Protein AF-A0A7C6TIR6-F1 (afdb_monomer_lite)

Sequence (162 aa):
MQHGGPPAALLARAVEQIREDEAMSIGRLTIDMLGPIPQGRIRTEATIVRPGKRIELVEAKLWAEDRLAVTATAWRMRSTPESSAEVAASFDTSSVPEPQDQKYFPGISPDWGYGRAIEWRFVSGGLQELGAADVWVRPRIPLVAGEDTSPIQRFVIVADSA

pLDDT: mean 91.83, std 7.07, range [65.19, 98.75]

Radius of gyration: 17.39 Å; chains: 1; bounding box: 38×44×44 Å

Foldseek 3Di:
DDDPLLVQLVQVVQVPPPDPDPQWDWPDKDKDFPDDADPDDKDKHKDFPADDPAKTKMKMFMDRVNDTGMIMITIIGGDDPPPCVVVDDDDPADDFDDFDDQDAEPPDDPVRVLSVQKGKGWPDDDNHGPDDTRIDMFGNAASDPPDDRDPVSRCSSCVPVD

Secondary structure (DSSP, 8-state):
---SHHHHHHHHHHHHHTS--TTEEEEEEEEEE-S---SS-EEEEEEEEE--SSEEEEEEEEEETTEEEEEEEEEEEE--TTTTGGG-PPP--PPPPPP------TT--TT-HHHHHEEEEEEE--TTSSS--EEEEEE-S-SSTTSPPPHHHHHHHHTT--

Structure (mmCIF, N/CA/C/O backbone):
data_AF-A0A7C6TIR6-F1
#
_entry.id   AF-A0A7C6TIR6-F1
#
loop_
_atom_site.group_PDB
_atom_site.id
_atom_site.type_symbol
_atom_site.label_atom_id
_atom_site.label_alt_id
_atom_site.label_comp_id
_atom_site.label_asym_id
_atom_site.label_entity_id
_atom_site.label_seq_id
_atom_site.pdbx_PDB_ins_code
_atom_site.Cartn_x
_atom_site.Cartn_y
_atom_site.Cartn_z
_atom_site.occupancy
_atom_site.B_iso_or_equiv
_atom_site.auth_seq_id
_atom_site.auth_comp_id
_atom_site.auth_asym_id
_atom_site.auth_atom_id
_atom_site.pdbx_PDB_model_num
ATOM 1 N N . MET A 1 1 ? 2.961 -13.985 -13.359 1.00 73.25 1 MET A N 1
ATOM 2 C CA . MET A 1 1 ? 3.253 -13.625 -11.953 1.00 73.25 1 MET A CA 1
ATOM 3 C C . MET A 1 1 ? 2.837 -12.178 -11.750 1.00 73.25 1 MET A C 1
ATOM 5 O O . MET A 1 1 ? 2.977 -11.405 -12.693 1.00 73.25 1 MET A O 1
ATOM 9 N N . GLN A 1 2 ? 2.253 -11.833 -10.605 1.00 83.44 2 GLN A N 1
ATOM 10 C CA . GLN A 1 2 ? 1.864 -10.450 -10.314 1.00 83.44 2 GLN A CA 1
ATOM 11 C C . GLN A 1 2 ? 3.052 -9.629 -9.790 1.00 83.44 2 GLN A C 1
ATOM 13 O O . GLN A 1 2 ? 3.977 -10.194 -9.211 1.00 83.44 2 GLN A O 1
ATOM 18 N N . HIS A 1 3 ? 3.003 -8.310 -9.995 1.00 90.75 3 HIS A N 1
ATOM 19 C CA . HIS A 1 3 ? 3.816 -7.360 -9.230 1.00 90.75 3 HIS A CA 1
ATOM 20 C C . HIS A 1 3 ? 3.370 -7.369 -7.759 1.00 90.75 3 HIS A C 1
ATOM 22 O O . HIS A 1 3 ? 2.220 -7.722 -7.488 1.00 90.75 3 HIS A O 1
ATOM 28 N N . GLY A 1 4 ? 4.243 -6.997 -6.823 1.00 93.81 4 GLY A N 1
ATOM 29 C CA . GLY A 1 4 ? 3.942 -7.043 -5.391 1.00 93.81 4 GLY A CA 1
ATOM 30 C C . GLY A 1 4 ? 2.985 -5.942 -4.920 1.00 93.81 4 GLY A C 1
ATOM 31 O O . GLY A 1 4 ? 2.098 -6.199 -4.102 1.00 93.81 4 GLY A O 1
ATOM 32 N N . GLY A 1 5 ? 3.108 -4.746 -5.491 1.00 95.88 5 GLY A N 1
ATOM 33 C CA . GLY A 1 5 ? 2.328 -3.563 -5.133 1.00 95.88 5 GLY A CA 1
ATOM 34 C C . GLY A 1 5 ? 0.804 -3.743 -5.124 1.00 95.88 5 GLY A C 1
ATOM 35 O O . GLY A 1 5 ? 0.173 -3.438 -4.111 1.00 95.88 5 GLY A O 1
ATOM 36 N N . PRO A 1 6 ? 0.155 -4.277 -6.179 1.00 95.94 6 PRO A N 1
ATOM 37 C CA . PRO A 1 6 ? -1.300 -4.451 -6.161 1.00 95.94 6 PRO A CA 1
ATOM 38 C C . PRO A 1 6 ? -1.804 -5.432 -5.076 1.00 95.94 6 PRO A C 1
ATOM 40 O O . PRO A 1 6 ? -2.706 -5.055 -4.326 1.00 95.94 6 PRO A O 1
ATOM 43 N N . PRO A 1 7 ? -1.229 -6.639 -4.889 1.00 96.69 7 PRO A N 1
ATOM 44 C CA . PRO A 1 7 ? -1.536 -7.494 -3.735 1.00 96.69 7 PRO A CA 1
ATOM 45 C C . PRO A 1 7 ? -1.321 -6.816 -2.374 1.00 96.69 7 PRO A C 1
ATOM 47 O O . PRO A 1 7 ? -2.156 -6.950 -1.479 1.00 96.69 7 PRO A O 1
ATOM 50 N N . ALA A 1 8 ? -0.234 -6.057 -2.226 1.00 97.81 8 ALA A N 1
ATOM 51 C CA . ALA A 1 8 ? 0.044 -5.256 -1.039 1.00 97.81 8 ALA A CA 1
ATOM 52 C C . ALA A 1 8 ? -1.055 -4.206 -0.778 1.00 97.81 8 ALA A C 1
ATOM 54 O O . ALA A 1 8 ? -1.556 -4.075 0.342 1.00 97.81 8 ALA A O 1
ATOM 55 N N . ALA A 1 9 ? -1.498 -3.504 -1.819 1.00 98.06 9 ALA A N 1
ATOM 56 C CA . ALA A 1 9 ? -2.549 -2.498 -1.723 1.00 98.06 9 ALA A CA 1
ATOM 57 C C . ALA A 1 9 ? -3.922 -3.111 -1.402 1.00 98.06 9 ALA A C 1
ATOM 59 O O . ALA A 1 9 ? -4.724 -2.492 -0.704 1.00 98.06 9 ALA A O 1
ATOM 60 N N . LEU A 1 10 ? -4.190 -4.349 -1.833 1.00 98.06 10 LEU A N 1
ATOM 61 C CA . LEU A 1 10 ? -5.399 -5.079 -1.436 1.00 98.06 10 LEU A CA 1
ATOM 62 C C . LEU A 1 10 ? -5.419 -5.410 0.061 1.00 98.06 10 LEU A C 1
ATOM 64 O O . LEU A 1 10 ? -6.495 -5.428 0.663 1.00 98.06 10 LEU A O 1
ATOM 68 N N . LEU A 1 11 ? -4.253 -5.625 0.682 1.00 98.56 11 LEU A N 1
ATOM 69 C CA . LEU A 1 11 ? -4.156 -5.733 2.139 1.00 98.56 11 LEU A CA 1
ATOM 70 C C . LEU A 1 11 ? -4.392 -4.387 2.826 1.00 98.56 11 LEU A C 1
ATOM 72 O O . LEU A 1 11 ? -5.110 -4.352 3.821 1.00 98.56 11 LEU A O 1
ATOM 76 N N . ALA A 1 12 ? -3.877 -3.282 2.278 1.00 98.31 12 ALA A N 1
ATOM 77 C CA . ALA A 1 12 ? -4.191 -1.942 2.786 1.00 98.31 12 ALA A CA 1
ATOM 78 C C . ALA A 1 12 ? -5.707 -1.665 2.740 1.00 98.31 12 ALA A C 1
ATOM 80 O O . ALA A 1 12 ? -6.283 -1.254 3.745 1.00 98.31 12 ALA A O 1
ATOM 81 N N . ARG A 1 13 ? -6.371 -2.009 1.628 1.00 97.94 13 ARG A N 1
ATOM 82 C CA . ARG A 1 13 ? -7.835 -1.943 1.486 1.00 97.94 13 ARG A CA 1
ATOM 83 C C . ARG A 1 13 ? -8.559 -2.788 2.540 1.00 97.94 13 ARG A C 1
ATOM 85 O O . ARG A 1 13 ? -9.515 -2.318 3.148 1.00 97.94 13 ARG A O 1
ATOM 92 N N . ALA A 1 14 ? -8.116 -4.025 2.779 1.00 98.12 14 ALA A N 1
ATOM 93 C CA . ALA A 1 14 ? -8.709 -4.888 3.806 1.00 98.12 14 ALA A CA 1
ATOM 94 C C . ALA A 1 14 ? -8.558 -4.295 5.222 1.00 98.12 14 ALA A C 1
ATOM 96 O O . ALA A 1 14 ? -9.479 -4.385 6.033 1.00 98.12 14 ALA A O 1
ATOM 97 N N . VAL A 1 15 ? -7.423 -3.647 5.506 1.00 98.12 15 VAL A N 1
ATOM 98 C CA . VAL A 1 15 ? -7.185 -2.927 6.766 1.00 98.12 15 VAL A CA 1
ATOM 99 C C . VAL A 1 15 ? -8.096 -1.705 6.902 1.00 98.12 15 VAL A C 1
ATOM 101 O O . VAL A 1 15 ? -8.610 -1.468 7.991 1.00 98.12 15 VAL A O 1
ATOM 104 N N . GLU A 1 16 ? -8.325 -0.934 5.838 1.00 96.25 16 GLU A N 1
ATOM 105 C CA . GLU A 1 16 ? -9.253 0.208 5.871 1.00 96.25 16 GLU A CA 1
ATOM 106 C C . GLU A 1 16 ? -10.699 -0.240 6.135 1.00 96.25 16 GLU A C 1
ATOM 108 O O . GLU A 1 16 ? -11.414 0.394 6.910 1.00 96.25 16 GLU A O 1
ATOM 113 N N . GLN A 1 17 ? -11.112 -1.368 5.550 1.00 95.31 17 GLN A N 1
ATOM 114 C CA . GLN A 1 17 ? -12.488 -1.870 5.622 1.00 95.31 17 GLN A CA 1
ATOM 115 C C . GLN A 1 17 ? -12.826 -2.643 6.906 1.00 95.31 17 GLN A C 1
ATOM 117 O O . GLN A 1 17 ? -13.994 -2.948 7.134 1.00 95.31 17 GLN A O 1
ATOM 122 N N . ILE A 1 18 ? -11.851 -2.959 7.770 1.00 95.38 18 ILE A N 1
ATOM 123 C CA . ILE A 1 18 ? -12.110 -3.765 8.981 1.00 95.38 18 ILE A CA 1
ATOM 124 C C . ILE A 1 18 ? -13.055 -3.071 9.975 1.00 95.38 18 ILE A C 1
ATOM 126 O O . ILE A 1 18 ? -13.735 -3.735 10.757 1.00 95.38 18 ILE A O 1
ATOM 130 N N . ARG A 1 19 ? -13.083 -1.731 9.967 1.00 89.19 19 ARG A N 1
ATOM 131 C CA . ARG A 1 19 ? -14.037 -0.907 10.719 1.00 89.19 19 ARG A CA 1
ATOM 132 C C . ARG A 1 19 ? -14.134 0.481 10.098 1.00 89.19 19 ARG A C 1
ATOM 134 O O . ARG A 1 19 ? -13.108 1.159 9.991 1.00 89.19 19 ARG A O 1
ATOM 141 N N . GLU A 1 20 ? -15.361 0.905 9.807 1.00 85.69 20 GLU A N 1
ATOM 142 C CA . GLU A 1 20 ? -15.697 2.272 9.398 1.00 85.69 20 GLU A CA 1
ATOM 143 C C . GLU A 1 20 ? -15.403 3.256 10.543 1.00 85.69 20 GLU A C 1
ATOM 145 O O . GLU A 1 20 ? -16.110 3.319 11.547 1.00 85.69 20 GLU A O 1
ATOM 150 N N . ASP A 1 21 ? -14.293 3.980 10.423 1.00 89.56 21 ASP A N 1
ATOM 151 C CA . ASP A 1 21 ? -13.898 5.092 11.292 1.00 89.56 21 ASP A CA 1
ATOM 152 C C . ASP A 1 21 ? -12.950 5.966 10.468 1.00 89.56 21 ASP A C 1
ATOM 154 O O . ASP A 1 21 ? -11.756 5.681 10.385 1.00 89.56 21 ASP A O 1
ATOM 158 N N . GLU A 1 22 ? -13.488 6.995 9.809 1.00 86.44 22 GLU A N 1
ATOM 159 C CA . GLU A 1 22 ? -12.727 7.880 8.908 1.00 86.44 22 GLU A CA 1
ATOM 160 C C . GLU A 1 22 ? -11.578 8.602 9.617 1.00 86.44 22 GLU A C 1
ATOM 162 O O . GLU A 1 22 ? -10.591 8.992 8.997 1.00 86.44 22 GLU A O 1
ATOM 167 N N . ALA A 1 23 ? -11.673 8.747 10.939 1.00 89.88 23 ALA A N 1
ATOM 168 C CA . ALA A 1 23 ? -10.610 9.328 11.732 1.00 89.88 23 ALA A CA 1
ATOM 169 C C . ALA A 1 23 ? -9.489 8.323 12.048 1.00 89.88 23 ALA A C 1
ATOM 171 O O . ALA A 1 23 ? -8.475 8.747 12.583 1.00 89.88 23 ALA A O 1
ATOM 172 N N . MET A 1 24 ? -9.614 7.024 11.743 1.00 93.12 24 MET A N 1
ATOM 173 C CA . MET A 1 24 ? -8.548 6.023 11.911 1.00 93.12 24 MET A CA 1
ATOM 174 C C . MET A 1 24 ? -7.824 5.740 10.590 1.00 93.12 24 MET A C 1
ATOM 176 O O . MET A 1 24 ? -8.286 4.940 9.774 1.00 93.12 24 MET A O 1
ATOM 180 N N . SER A 1 25 ? -6.635 6.319 10.426 1.00 93.38 25 SER A N 1
ATOM 181 C CA . SER A 1 25 ? -5.782 6.161 9.243 1.00 93.38 25 SER A CA 1
ATOM 182 C C . SER A 1 25 ? -4.635 5.172 9.485 1.00 93.38 25 SER A C 1
ATOM 184 O O . SER A 1 25 ? -4.255 4.904 10.626 1.00 93.38 25 SER A O 1
ATOM 186 N N . ILE A 1 26 ? -4.075 4.593 8.419 1.00 96.00 26 ILE A N 1
ATOM 187 C CA . ILE A 1 26 ? -2.894 3.720 8.507 1.00 96.00 26 ILE A CA 1
ATOM 188 C C . ILE A 1 26 ? -1.648 4.595 8.701 1.00 96.00 26 ILE A C 1
ATOM 190 O O . ILE A 1 26 ? -1.270 5.335 7.799 1.00 96.00 26 ILE A O 1
ATOM 194 N N . GLY A 1 27 ? -0.996 4.488 9.862 1.00 94.56 27 GLY A N 1
ATOM 195 C CA . GLY A 1 27 ? 0.258 5.196 10.160 1.00 94.56 27 GLY A CA 1
ATOM 196 C C . GLY A 1 27 ? 1.513 4.370 9.867 1.00 94.56 27 GLY A C 1
ATOM 197 O O . GLY A 1 27 ? 2.577 4.919 9.597 1.00 94.56 27 GLY A O 1
ATOM 198 N N . ARG A 1 28 ? 1.401 3.036 9.905 1.00 96.88 28 ARG A N 1
ATOM 199 C CA . ARG A 1 28 ? 2.471 2.110 9.512 1.00 96.88 28 ARG A CA 1
ATOM 200 C C . ARG A 1 28 ? 1.868 0.865 8.891 1.00 96.88 28 ARG A C 1
ATOM 202 O O . ARG A 1 28 ? 0.943 0.301 9.471 1.00 96.88 28 ARG A O 1
ATOM 209 N N . LEU A 1 29 ? 2.444 0.412 7.785 1.00 98.25 29 LEU A N 1
ATOM 210 C CA . LEU A 1 29 ? 2.103 -0.838 7.120 1.00 98.25 29 LEU A CA 1
ATOM 211 C C . LEU A 1 29 ? 3.390 -1.625 6.864 1.00 98.25 29 LEU A C 1
ATOM 213 O O . LEU A 1 29 ? 4.334 -1.098 6.282 1.00 98.25 29 LEU A O 1
ATOM 217 N N . THR A 1 30 ? 3.430 -2.870 7.317 1.00 98.38 30 THR A N 1
ATOM 218 C CA . THR A 1 30 ? 4.505 -3.824 7.031 1.00 98.38 30 THR A CA 1
ATOM 219 C C . THR A 1 30 ? 3.906 -4.976 6.249 1.00 98.38 30 THR A C 1
ATOM 221 O O . THR A 1 30 ? 2.820 -5.432 6.601 1.00 98.38 30 THR A O 1
ATOM 224 N N . ILE A 1 31 ? 4.586 -5.411 5.190 1.00 98.19 31 ILE A N 1
ATOM 225 C CA . ILE A 1 31 ? 4.096 -6.421 4.254 1.00 98.19 31 ILE A CA 1
ATOM 226 C C . ILE A 1 31 ? 5.188 -7.460 4.047 1.00 98.19 31 ILE A C 1
ATOM 228 O O . ILE A 1 31 ? 6.316 -7.107 3.713 1.00 98.19 31 ILE A O 1
ATOM 232 N N . ASP A 1 32 ? 4.826 -8.728 4.193 1.00 97.88 32 ASP A N 1
ATOM 233 C CA . ASP A 1 32 ? 5.714 -9.864 3.993 1.00 97.88 32 ASP A CA 1
ATOM 234 C C . ASP A 1 32 ? 5.192 -10.713 2.830 1.00 97.88 32 ASP A C 1
ATOM 236 O O . ASP A 1 32 ? 4.098 -11.285 2.879 1.00 97.88 32 ASP A O 1
ATOM 240 N N . MET A 1 33 ? 5.984 -10.784 1.760 1.00 95.69 33 MET A N 1
ATOM 241 C CA . MET A 1 33 ? 5.719 -11.623 0.590 1.00 95.69 33 MET A CA 1
ATOM 242 C C . MET A 1 33 ? 6.217 -13.039 0.888 1.00 95.69 33 MET A C 1
ATOM 244 O O . MET A 1 33 ? 7.421 -13.287 0.905 1.00 95.69 33 MET A O 1
ATOM 248 N N . LEU A 1 34 ? 5.307 -13.985 1.116 1.00 96.44 34 LEU A N 1
ATOM 249 C CA . LEU A 1 34 ? 5.669 -15.360 1.487 1.00 96.44 34 LEU A CA 1
ATOM 250 C C . LEU A 1 34 ? 5.996 -16.244 0.275 1.00 96.44 34 LEU A C 1
ATOM 252 O O . LEU A 1 34 ? 6.475 -17.367 0.423 1.00 96.44 34 LEU A O 1
ATOM 256 N N . GLY A 1 35 ? 5.712 -15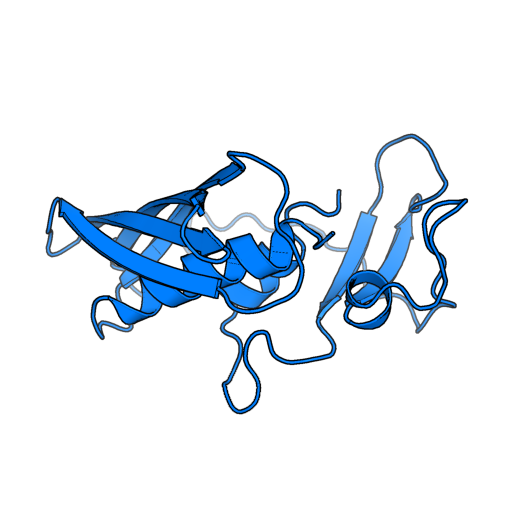.764 -0.935 1.00 90.81 35 GLY A N 1
ATOM 257 C CA . GLY A 1 35 ? 6.055 -16.441 -2.177 1.00 90.81 35 GLY A CA 1
ATOM 258 C C . GLY A 1 35 ? 5.362 -15.825 -3.393 1.00 90.81 35 GLY A C 1
ATOM 259 O O . GLY A 1 35 ? 4.638 -14.838 -3.261 1.00 90.81 35 GLY A O 1
ATOM 260 N N . PRO A 1 36 ? 5.536 -16.420 -4.586 1.00 90.62 36 PRO A N 1
ATOM 261 C CA . PRO A 1 36 ? 4.946 -15.912 -5.820 1.00 90.62 36 PRO A CA 1
ATOM 262 C C . PRO A 1 36 ? 3.422 -15.795 -5.747 1.00 90.62 36 PRO A C 1
ATOM 264 O O . PRO A 1 36 ? 2.752 -16.666 -5.189 1.00 90.62 36 PRO A O 1
ATOM 267 N N . ILE A 1 37 ? 2.865 -14.762 -6.378 1.00 92.12 37 ILE A N 1
ATOM 268 C CA . ILE A 1 37 ? 1.418 -14.521 -6.426 1.00 92.12 37 ILE A CA 1
ATOM 269 C C . ILE A 1 37 ? 0.950 -14.748 -7.872 1.00 92.12 37 ILE A C 1
ATOM 271 O O . ILE A 1 37 ? 1.300 -13.960 -8.765 1.00 92.12 37 ILE A O 1
ATOM 275 N N . PRO A 1 38 ? 0.230 -15.848 -8.165 1.00 89.00 38 PRO A N 1
ATOM 276 C CA . PRO A 1 38 ? -0.316 -16.080 -9.496 1.00 89.00 38 PRO A CA 1
ATOM 277 C C . PRO A 1 38 ? -1.419 -15.064 -9.810 1.00 89.00 38 PRO A C 1
ATOM 279 O O . PRO A 1 38 ? -2.043 -14.490 -8.919 1.00 89.00 38 PRO A O 1
ATOM 282 N N . GLN A 1 39 ? -1.659 -14.822 -11.096 1.00 88.69 39 GLN A N 1
ATOM 283 C CA . GLN A 1 39 ? -2.882 -14.143 -11.524 1.00 88.69 39 GLN A CA 1
ATOM 284 C C . GLN A 1 39 ? -4.059 -15.100 -11.341 1.00 88.69 39 GLN A C 1
ATOM 286 O O . GLN A 1 39 ? -3.920 -16.289 -11.616 1.00 88.69 39 GLN A O 1
ATOM 291 N N . GLY A 1 40 ? -5.201 -14.590 -10.888 1.00 90.75 40 GLY A N 1
ATOM 292 C CA . GLY A 1 40 ? -6.383 -15.409 -10.647 1.00 90.75 40 GLY A CA 1
ATOM 293 C C . GLY A 1 40 ? -7.150 -14.961 -9.413 1.00 90.75 40 GLY A C 1
ATOM 294 O O . GLY A 1 40 ? -7.088 -13.798 -9.010 1.00 90.75 40 GLY A O 1
ATOM 295 N N . ARG A 1 41 ? -7.894 -15.899 -8.823 1.00 93.00 41 ARG A N 1
ATOM 296 C CA . ARG A 1 41 ? -8.711 -15.634 -7.642 1.00 93.00 41 ARG A CA 1
ATOM 297 C C . ARG A 1 41 ? -7.825 -15.500 -6.406 1.00 93.00 41 ARG A C 1
ATOM 299 O O . ARG A 1 41 ? -7.020 -16.375 -6.094 1.00 93.00 41 ARG A O 1
ATOM 306 N N . ILE A 1 42 ? -8.052 -14.419 -5.681 1.00 95.12 42 ILE A N 1
ATOM 307 C CA . ILE A 1 42 ? -7.425 -14.134 -4.398 1.00 95.12 42 ILE A CA 1
ATOM 308 C C . ILE A 1 42 ? -8.507 -13.820 -3.368 1.00 95.12 42 ILE A C 1
ATOM 310 O O . ILE A 1 42 ? -9.616 -13.411 -3.721 1.00 95.12 42 ILE A O 1
ATOM 314 N N . ARG A 1 43 ? -8.182 -14.015 -2.095 1.00 96.62 43 ARG A N 1
ATOM 315 C CA . ARG A 1 43 ? -9.016 -13.640 -0.949 1.00 96.62 43 ARG A CA 1
ATOM 316 C C . ARG A 1 43 ? -8.168 -12.828 0.013 1.00 96.62 43 ARG A C 1
ATOM 318 O O . ARG A 1 43 ? -7.010 -13.173 0.233 1.00 96.62 43 ARG A O 1
ATOM 325 N N . THR A 1 44 ? -8.746 -11.786 0.594 1.00 97.94 44 THR A N 1
ATOM 326 C CA . THR A 1 44 ? -8.127 -11.023 1.676 1.00 97.94 44 THR A CA 1
ATOM 327 C C . THR A 1 44 ? -8.958 -11.132 2.943 1.00 97.94 44 THR A C 1
ATOM 329 O O . THR A 1 44 ? -10.180 -11.247 2.890 1.00 97.94 44 THR A O 1
ATOM 332 N N . GLU A 1 45 ? -8.288 -11.102 4.089 1.00 97.81 45 GLU A N 1
ATOM 333 C CA . GLU A 1 45 ? -8.920 -10.991 5.403 1.00 97.81 45 GLU A CA 1
ATOM 334 C C . GLU A 1 45 ? -8.110 -10.034 6.262 1.00 97.81 45 GLU A C 1
ATOM 336 O O . GLU A 1 45 ? -6.890 -9.946 6.116 1.00 97.81 45 GLU A O 1
ATOM 341 N N . ALA A 1 46 ? -8.791 -9.348 7.172 1.00 98.50 46 ALA A N 1
ATOM 342 C CA . ALA A 1 46 ? -8.173 -8.515 8.187 1.00 98.50 46 ALA A CA 1
ATOM 343 C C . ALA A 1 46 ? -8.765 -8.841 9.561 1.00 98.50 46 ALA A C 1
ATOM 345 O O . ALA A 1 46 ? -9.901 -9.299 9.683 1.00 98.50 46 ALA A O 1
ATOM 346 N N . THR A 1 47 ? -7.988 -8.638 10.618 1.00 98.56 47 THR A N 1
ATOM 347 C CA . THR A 1 47 ? -8.409 -8.868 12.000 1.00 98.56 47 THR A CA 1
ATOM 348 C C . THR A 1 47 ? -7.746 -7.844 12.905 1.00 98.56 47 THR A C 1
ATOM 350 O O . THR A 1 47 ? -6.534 -7.643 12.854 1.00 98.56 47 THR A O 1
ATOM 353 N N . ILE A 1 48 ? -8.536 -7.198 13.761 1.00 98.31 48 ILE A N 1
ATOM 354 C CA . ILE A 1 48 ? -8.000 -6.339 14.817 1.00 98.31 48 ILE A CA 1
ATOM 355 C C . ILE A 1 48 ? -7.422 -7.248 15.902 1.00 98.31 48 ILE A C 1
ATOM 357 O O . ILE A 1 48 ? -8.168 -7.888 16.639 1.00 98.31 48 ILE A O 1
ATOM 361 N N . VAL A 1 49 ? -6.096 -7.289 16.014 1.00 98.31 49 VAL A N 1
ATOM 362 C CA . VAL A 1 49 ? -5.400 -8.102 17.027 1.00 98.31 49 VAL A CA 1
ATOM 363 C C . VAL A 1 49 ? -5.125 -7.326 18.312 1.00 98.31 49 VAL A C 1
ATOM 365 O O . VAL A 1 49 ? -4.965 -7.916 19.379 1.00 98.31 49 VAL A O 1
ATOM 368 N N . ARG A 1 50 ? -5.122 -5.988 18.242 1.00 98.12 50 ARG A N 1
ATOM 369 C CA . ARG A 1 50 ? -5.067 -5.112 19.418 1.00 98.12 50 ARG A CA 1
ATOM 370 C C . ARG A 1 50 ? -6.041 -3.946 19.249 1.00 98.12 50 ARG A C 1
ATOM 372 O O . ARG A 1 50 ? -5.677 -2.972 18.587 1.00 98.12 50 ARG A O 1
ATOM 379 N N . PRO A 1 51 ? -7.242 -4.000 19.848 1.00 96.50 51 PRO A N 1
ATOM 380 C CA . PRO A 1 51 ? -8.206 -2.912 19.742 1.00 96.50 51 PRO A CA 1
ATOM 381 C C . PRO A 1 51 ? -7.749 -1.682 20.536 1.00 96.50 51 PRO A C 1
ATOM 383 O O . PRO A 1 51 ? -7.088 -1.794 21.571 1.00 96.50 51 PRO A O 1
ATOM 386 N N . GLY A 1 52 ? -8.146 -0.493 20.087 1.00 95.31 52 GLY A N 1
ATOM 387 C CA . GLY A 1 52 ? -7.909 0.738 20.833 1.00 95.31 52 GLY A CA 1
ATOM 388 C C . GLY A 1 52 ? -8.621 1.949 20.239 1.00 95.31 52 GLY A C 1
ATOM 389 O O . GLY A 1 52 ? -8.850 2.033 19.040 1.00 95.31 52 GLY A O 1
ATOM 390 N N . LYS A 1 53 ? -8.970 2.922 21.094 1.00 92.88 53 LYS A N 1
ATOM 391 C CA . LYS A 1 53 ? -9.701 4.136 20.674 1.00 92.88 53 LYS A CA 1
ATOM 392 C C . LYS A 1 53 ? -8.842 5.135 19.890 1.00 92.88 53 LYS A C 1
ATOM 394 O O . LYS A 1 53 ? -9.381 5.910 19.102 1.00 92.88 53 LYS A O 1
ATOM 399 N N . ARG A 1 54 ? -7.531 5.156 20.159 1.00 93.75 54 ARG A N 1
ATOM 400 C CA . ARG A 1 54 ? -6.551 6.063 19.531 1.00 93.75 54 ARG A CA 1
ATOM 401 C C . ARG A 1 54 ? -5.585 5.350 18.594 1.00 93.75 54 ARG A C 1
ATOM 403 O O . ARG A 1 54 ? -5.152 5.948 17.626 1.00 93.75 54 ARG A O 1
ATOM 410 N N . ILE A 1 55 ? -5.206 4.118 18.921 1.00 95.94 55 ILE A N 1
ATOM 411 C CA . ILE A 1 55 ? -4.250 3.319 18.157 1.00 95.94 55 ILE A CA 1
ATOM 412 C C . ILE A 1 55 ? -4.702 1.865 18.235 1.00 95.94 55 ILE A C 1
ATOM 414 O O . ILE A 1 55 ? -4.974 1.379 19.337 1.00 95.94 55 ILE A O 1
ATOM 418 N N . GLU A 1 56 ? -4.727 1.173 17.103 1.00 97.38 56 GLU A N 1
ATOM 419 C CA . GLU A 1 56 ? -5.021 -0.256 17.016 1.00 97.38 56 GLU A CA 1
ATOM 420 C C . GLU A 1 56 ? -4.056 -0.972 16.067 1.00 97.38 56 GLU A C 1
ATOM 422 O O . GLU A 1 56 ? -3.522 -0.369 15.135 1.00 97.38 56 GLU A O 1
ATOM 427 N N . LEU A 1 57 ? -3.819 -2.257 16.333 1.00 98.44 57 LEU A N 1
ATOM 428 C CA . LEU A 1 57 ? -3.027 -3.131 15.469 1.00 98.44 57 LEU A CA 1
ATOM 429 C C . LEU A 1 57 ? -3.970 -4.059 14.710 1.00 98.44 57 LEU A C 1
ATOM 431 O O . LEU A 1 57 ? -4.794 -4.746 15.324 1.00 98.44 57 LEU A O 1
ATOM 435 N N . VAL A 1 58 ? -3.811 -4.086 13.393 1.00 98.69 58 VAL A N 1
ATOM 436 C CA . VAL A 1 58 ? -4.552 -4.944 12.473 1.00 98.69 58 VAL A CA 1
ATOM 437 C C . VAL A 1 58 ? -3.569 -5.886 11.794 1.00 98.69 58 VAL A C 1
ATOM 439 O O . VAL A 1 58 ? -2.528 -5.456 11.304 1.00 98.69 58 VAL A O 1
ATOM 442 N N . GLU A 1 59 ? -3.905 -7.167 11.756 1.00 98.75 59 GLU A N 1
ATOM 443 C CA . GLU A 1 59 ? -3.262 -8.136 10.873 1.00 98.75 59 GLU A CA 1
ATOM 444 C C . GLU A 1 59 ? -4.117 -8.315 9.627 1.00 98.75 59 GLU A C 1
ATOM 446 O O . GLU A 1 59 ? -5.343 -8.367 9.724 1.00 98.75 59 GLU A O 1
ATOM 451 N N . ALA A 1 60 ? -3.483 -8.431 8.464 1.00 98.75 60 ALA A N 1
ATOM 452 C CA . ALA A 1 60 ? -4.158 -8.746 7.217 1.00 98.75 60 ALA A CA 1
ATOM 453 C C . ALA A 1 60 ? -3.415 -9.842 6.453 1.00 98.75 60 ALA A C 1
ATOM 455 O O . ALA A 1 60 ? -2.202 -10.014 6.575 1.00 98.75 60 ALA A O 1
ATOM 456 N N . LYS A 1 61 ? -4.161 -10.629 5.689 1.00 98.62 61 LYS A N 1
ATOM 457 C CA . LYS A 1 61 ? -3.672 -11.824 5.003 1.00 98.62 61 LYS A CA 1
ATOM 458 C C . LYS A 1 61 ? -4.279 -11.897 3.614 1.00 98.62 61 LYS A C 1
ATOM 460 O O . LYS A 1 61 ? -5.452 -11.572 3.437 1.00 98.62 61 LYS A O 1
ATOM 465 N N . LEU A 1 62 ? -3.476 -12.310 2.639 1.00 98.38 62 LEU A N 1
ATOM 466 C CA . LEU A 1 62 ? -3.900 -12.552 1.266 1.00 98.38 62 LEU A CA 1
ATOM 467 C C . LEU A 1 62 ? -3.580 -13.995 0.906 1.00 98.38 62 LEU A C 1
ATOM 469 O O . LEU A 1 62 ? -2.431 -14.438 0.991 1.00 98.38 62 LEU A O 1
ATOM 473 N N . TRP A 1 63 ? -4.605 -14.705 0.455 1.00 97.56 63 TRP A N 1
ATOM 474 C CA . TRP A 1 63 ? -4.496 -16.047 -0.091 1.00 97.56 63 TRP A CA 1
ATOM 475 C C . TRP A 1 63 ? -4.658 -15.984 -1.600 1.00 97.56 63 TRP A C 1
ATOM 477 O O . TRP A 1 63 ? -5.579 -15.338 -2.103 1.00 97.56 63 TRP A O 1
ATOM 487 N N . ALA A 1 64 ? -3.759 -16.655 -2.308 1.00 94.69 64 ALA A N 1
ATOM 488 C CA . ALA A 1 64 ? -3.928 -16.967 -3.715 1.00 94.69 64 ALA A CA 1
ATOM 489 C C . ALA A 1 64 ? -4.349 -18.430 -3.796 1.00 94.69 64 ALA A C 1
ATOM 491 O O . ALA A 1 64 ? -3.595 -19.306 -3.366 1.00 94.69 64 ALA A O 1
ATOM 492 N N . GLU A 1 65 ? -5.568 -18.667 -4.285 1.00 89.06 65 GLU A N 1
ATOM 493 C CA . GLU A 1 65 ? -6.248 -19.955 -4.109 1.00 89.06 65 GLU A CA 1
ATOM 494 C C . GLU A 1 65 ? -6.281 -20.327 -2.609 1.00 89.06 65 GLU A C 1
ATOM 496 O O . GLU A 1 65 ? -6.736 -19.519 -1.796 1.00 89.06 65 GLU A O 1
ATOM 501 N N . ASP A 1 66 ? -5.756 -21.493 -2.226 1.00 90.31 66 ASP A N 1
ATOM 502 C CA . ASP A 1 66 ? -5.728 -21.962 -0.833 1.00 90.31 66 ASP A CA 1
ATOM 503 C C . ASP A 1 66 ? -4.399 -21.679 -0.111 1.00 90.31 66 ASP A C 1
ATOM 505 O O . ASP A 1 66 ? -4.225 -22.016 1.063 1.00 90.31 66 ASP A O 1
ATOM 509 N N . ARG A 1 67 ? -3.442 -21.026 -0.781 1.00 95.12 67 ARG A N 1
ATOM 510 C CA . ARG A 1 67 ? -2.118 -20.750 -0.217 1.00 95.12 67 ARG A CA 1
ATOM 511 C C . ARG A 1 67 ? -2.017 -19.317 0.284 1.00 95.12 67 ARG A C 1
ATOM 513 O O . ARG A 1 67 ? -2.204 -18.365 -0.472 1.00 95.12 67 ARG A O 1
ATOM 520 N N . LEU A 1 68 ? -1.626 -19.164 1.548 1.00 97.38 68 LEU A N 1
ATOM 521 C CA . LEU A 1 68 ? -1.249 -17.866 2.101 1.00 97.38 68 LEU A CA 1
ATOM 522 C C . LEU A 1 68 ? -0.017 -17.338 1.350 1.00 97.38 68 LEU A C 1
ATOM 524 O O . LEU A 1 68 ? 1.029 -17.986 1.332 1.00 97.38 68 LEU A O 1
ATOM 528 N N . ALA A 1 69 ? -0.164 -16.189 0.698 1.00 96.94 69 ALA A N 1
ATOM 529 C CA . ALA A 1 69 ? 0.852 -15.638 -0.194 1.00 96.94 69 ALA A CA 1
ATOM 530 C C . ALA A 1 69 ? 1.449 -14.329 0.330 1.00 96.94 69 ALA A C 1
ATOM 532 O O . ALA A 1 69 ? 2.630 -14.076 0.103 1.00 96.94 69 ALA A O 1
ATOM 533 N N . VAL A 1 70 ? 0.659 -13.523 1.044 1.00 98.19 70 VAL A N 1
ATOM 534 C CA . VAL A 1 70 ? 1.114 -12.256 1.629 1.00 98.19 70 VAL A CA 1
ATOM 535 C C . VAL A 1 70 ? 0.499 -12.082 3.011 1.00 98.19 70 VAL A C 1
ATOM 537 O O . VAL A 1 70 ? -0.684 -12.371 3.212 1.00 98.19 70 VAL A O 1
ATOM 540 N N . THR A 1 71 ? 1.287 -11.581 3.953 1.00 98.56 71 THR A N 1
ATOM 541 C CA . THR A 1 71 ? 0.804 -11.110 5.253 1.00 98.56 71 THR A CA 1
ATOM 542 C C . THR A 1 71 ? 1.131 -9.640 5.427 1.00 98.56 71 THR A C 1
ATOM 544 O O . THR A 1 71 ? 2.087 -9.137 4.843 1.00 98.56 71 THR A O 1
ATOM 547 N N . ALA A 1 72 ? 0.341 -8.943 6.233 1.00 98.69 72 ALA A N 1
ATOM 548 C CA . ALA A 1 72 ? 0.625 -7.578 6.622 1.00 98.69 72 ALA A CA 1
ATOM 549 C C . ALA A 1 72 ? 0.269 -7.321 8.084 1.00 98.69 72 ALA A C 1
ATOM 551 O O . ALA A 1 72 ? -0.685 -7.886 8.621 1.00 98.69 72 ALA A O 1
ATOM 552 N N . THR A 1 73 ? 1.015 -6.411 8.703 1.00 98.69 73 THR A N 1
ATOM 553 C CA . THR A 1 73 ? 0.659 -5.799 9.986 1.00 98.69 73 THR A CA 1
ATOM 554 C C . THR A 1 73 ? 0.531 -4.296 9.801 1.00 98.69 73 THR A C 1
ATOM 556 O O . THR A 1 73 ? 1.372 -3.658 9.165 1.00 98.69 73 THR A O 1
ATOM 559 N N . ALA A 1 74 ? -0.533 -3.718 10.348 1.00 98.44 74 ALA A N 1
ATOM 560 C CA . ALA A 1 74 ? -0.832 -2.307 10.201 1.00 98.44 74 ALA A CA 1
ATOM 561 C C . ALA A 1 74 ? -1.161 -1.666 11.546 1.00 98.44 74 ALA A C 1
ATOM 563 O O . ALA A 1 74 ? -2.059 -2.115 12.260 1.00 98.44 74 ALA A O 1
ATOM 564 N N . TRP A 1 75 ? -0.467 -0.577 11.868 1.00 98.12 75 TRP A N 1
ATOM 565 C CA . TRP A 1 75 ? -0.896 0.312 12.940 1.00 98.12 75 TRP A CA 1
ATOM 566 C C . TRP A 1 75 ? -1.835 1.356 12.364 1.00 98.12 75 TRP A C 1
ATOM 568 O O . TRP A 1 75 ? -1.421 2.191 11.554 1.00 98.12 75 TRP A O 1
ATOM 578 N N . ARG A 1 76 ? -3.088 1.319 12.812 1.00 96.75 76 ARG A N 1
ATOM 579 C CA . ARG A 1 76 ? -4.045 2.393 12.567 1.00 96.75 76 ARG A CA 1
ATOM 580 C C . ARG A 1 76 ? -4.010 3.365 13.733 1.00 96.75 76 ARG A C 1
ATOM 582 O O . ARG A 1 76 ? -3.954 2.951 14.893 1.00 96.75 76 ARG A O 1
ATOM 589 N N . MET A 1 77 ? -4.023 4.650 13.425 1.00 94.62 77 MET A N 1
ATOM 590 C CA . MET A 1 77 ? -3.935 5.731 14.393 1.00 94.62 77 MET A CA 1
ATOM 591 C C . MET A 1 77 ? -5.053 6.726 14.139 1.00 94.62 77 MET A C 1
ATOM 593 O O . MET A 1 77 ? -5.406 7.009 12.996 1.00 94.62 77 MET A O 1
ATOM 597 N N . ARG A 1 78 ? -5.600 7.275 15.221 1.00 92.94 78 ARG A N 1
ATOM 598 C CA . ARG A 1 78 ? -6.589 8.333 15.121 1.00 92.94 78 ARG A CA 1
ATOM 599 C C . ARG A 1 78 ? -5.897 9.609 14.653 1.00 92.94 78 ARG A C 1
ATOM 601 O O . ARG A 1 78 ? -5.068 10.151 15.380 1.00 92.94 78 ARG A O 1
ATOM 608 N N . SER A 1 79 ? -6.253 10.075 13.468 1.00 86.00 79 SER A N 1
ATOM 609 C CA . SER A 1 79 ? -5.865 11.368 12.931 1.00 86.00 79 SER A CA 1
ATOM 610 C C . SER A 1 79 ? -6.789 12.451 13.474 1.00 86.00 79 SER A C 1
ATOM 612 O O . SER A 1 79 ? -8.013 12.320 13.451 1.00 86.00 79 SER A O 1
ATOM 614 N N . THR A 1 80 ? -6.181 13.537 13.933 1.00 83.56 80 THR A N 1
ATOM 615 C CA . THR A 1 80 ? -6.864 14.796 14.218 1.00 83.56 80 THR A CA 1
ATOM 616 C C . THR A 1 80 ? -6.339 15.812 13.206 1.00 83.56 80 THR A C 1
ATOM 618 O O . THR A 1 80 ? -5.123 15.854 13.000 1.00 83.56 80 THR A O 1
ATOM 621 N N . PRO A 1 81 ? -7.197 16.614 12.554 1.00 79.56 81 PRO A N 1
ATOM 622 C CA . PRO A 1 81 ? -6.732 17.678 11.671 1.00 79.56 81 PRO A CA 1
ATOM 623 C C . PRO A 1 81 ? -5.671 18.545 12.361 1.00 79.56 81 PRO A C 1
ATOM 625 O O . PRO A 1 81 ? -5.773 18.808 13.558 1.00 79.56 81 PRO A O 1
ATOM 628 N N . GLU A 1 82 ? -4.641 18.938 11.611 1.00 78.31 82 GLU A N 1
ATOM 629 C CA . GLU A 1 82 ? -3.558 19.838 12.050 1.00 78.31 82 GLU A CA 1
ATOM 630 C C . GLU A 1 82 ? -2.651 19.327 13.184 1.00 78.31 82 GLU A C 1
ATOM 632 O O . GLU A 1 82 ? -1.678 19.996 13.527 1.00 78.31 82 GLU A O 1
ATOM 637 N N . SER A 1 83 ? -2.856 18.114 13.717 1.00 77.31 83 SER A N 1
ATOM 638 C CA . SER A 1 83 ? -2.060 17.613 14.852 1.00 77.31 83 SER A CA 1
ATOM 639 C C . SER A 1 83 ? -0.567 17.423 14.560 1.00 77.31 83 SER A C 1
ATOM 641 O O . SER A 1 83 ? 0.208 17.177 15.479 1.00 77.31 83 SER A O 1
ATOM 643 N N . SER A 1 84 ? -0.165 17.484 13.289 1.00 76.00 84 SER A N 1
ATOM 644 C CA . SER A 1 84 ? 1.226 17.394 12.836 1.00 76.00 84 SER A CA 1
ATOM 645 C C . SER A 1 84 ? 1.704 18.642 12.089 1.00 76.00 84 SER A C 1
ATOM 647 O O . SER A 1 84 ? 2.767 18.590 11.477 1.00 76.00 84 SER A O 1
ATOM 649 N N . ALA A 1 85 ? 0.946 19.746 12.099 1.00 77.31 85 ALA A N 1
ATOM 650 C CA . ALA A 1 85 ? 1.285 20.944 11.327 1.00 77.31 85 ALA A CA 1
ATOM 651 C C . ALA A 1 85 ? 2.651 21.534 11.728 1.00 77.31 85 ALA A C 1
ATOM 653 O O . ALA A 1 85 ? 3.433 21.911 10.862 1.00 77.31 85 ALA A O 1
ATOM 654 N N . GLU A 1 86 ? 2.976 21.530 13.024 1.00 76.88 86 GLU A N 1
ATOM 655 C CA . GLU A 1 86 ? 4.239 22.068 13.559 1.00 76.88 86 GLU A CA 1
ATOM 656 C C . GLU A 1 86 ? 5.482 21.252 13.169 1.00 76.88 86 GLU A C 1
ATOM 658 O O . GLU A 1 86 ? 6.597 21.766 13.199 1.00 76.88 86 GLU A O 1
ATOM 663 N N . VAL A 1 87 ? 5.301 19.979 12.807 1.00 79.19 87 VAL A N 1
ATOM 664 C CA . VAL A 1 87 ? 6.383 19.054 12.424 1.00 79.19 87 VAL A CA 1
ATOM 665 C C . VAL A 1 87 ? 6.310 18.655 10.951 1.00 79.19 87 VAL A C 1
ATOM 667 O O . VAL A 1 87 ? 7.027 17.752 10.518 1.00 79.19 87 VAL A O 1
ATOM 670 N N . ALA A 1 88 ? 5.431 19.295 10.176 1.00 77.44 88 ALA A N 1
ATOM 671 C CA . ALA A 1 88 ? 5.302 19.030 8.756 1.00 77.44 88 ALA A CA 1
ATOM 672 C C . ALA A 1 88 ? 6.596 19.450 8.047 1.00 77.44 88 ALA A C 1
ATOM 674 O O . ALA A 1 88 ? 6.918 20.633 7.946 1.00 77.44 88 ALA A O 1
ATOM 675 N N . ALA A 1 89 ? 7.351 18.468 7.561 1.00 75.81 89 ALA A N 1
ATOM 676 C CA . ALA A 1 89 ? 8.507 18.737 6.726 1.00 75.81 89 ALA A CA 1
ATOM 677 C C . ALA A 1 89 ? 8.039 19.249 5.358 1.00 75.81 89 ALA A C 1
ATOM 679 O O . ALA A 1 89 ? 7.208 18.621 4.698 1.00 75.81 89 ALA A O 1
ATOM 680 N N . SER A 1 90 ? 8.590 20.381 4.920 1.00 76.38 90 SER A N 1
ATOM 681 C CA . SER A 1 90 ? 8.499 20.792 3.524 1.00 76.38 90 SER A CA 1
ATOM 682 C C . SER A 1 90 ? 9.558 20.038 2.731 1.00 76.38 90 SER A C 1
ATOM 684 O O . SER A 1 90 ? 10.750 20.162 3.015 1.00 76.38 90 SER A O 1
ATOM 686 N N . PHE A 1 91 ? 9.128 19.285 1.728 1.00 77.88 91 PHE A N 1
ATOM 687 C CA . PHE A 1 91 ? 10.027 18.709 0.738 1.00 77.88 91 PHE A CA 1
ATOM 688 C C . PHE A 1 91 ? 9.990 19.599 -0.502 1.00 77.88 91 PHE A C 1
ATOM 690 O O . PHE A 1 91 ? 8.905 19.922 -0.989 1.00 77.88 91 PHE A O 1
ATOM 697 N N . ASP A 1 92 ? 11.159 20.011 -0.995 1.00 81.75 92 ASP A N 1
ATOM 698 C CA . ASP A 1 92 ? 11.241 20.595 -2.331 1.00 81.75 92 ASP A CA 1
ATO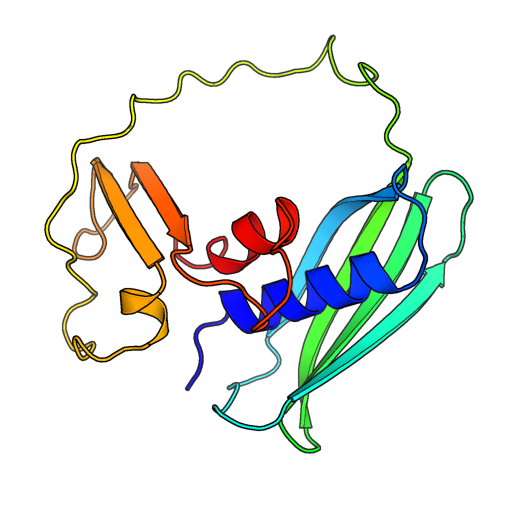M 699 C C . ASP A 1 92 ? 10.953 19.472 -3.332 1.00 81.75 92 ASP A C 1
ATOM 701 O O . ASP A 1 92 ? 11.686 18.483 -3.401 1.00 81.75 92 ASP A O 1
ATOM 705 N N . THR A 1 93 ? 9.818 19.564 -4.021 1.00 83.00 93 THR A N 1
ATOM 706 C CA . THR A 1 93 ? 9.386 18.546 -4.981 1.00 83.00 93 THR A CA 1
ATOM 707 C C . THR A 1 93 ? 9.512 19.124 -6.377 1.00 83.00 93 THR A C 1
ATOM 709 O O . THR A 1 93 ? 8.969 20.187 -6.677 1.00 83.00 93 THR A O 1
ATOM 712 N N . SER A 1 94 ? 10.233 18.413 -7.244 1.00 89.94 94 SER A N 1
ATOM 713 C CA . SER A 1 94 ? 10.346 18.795 -8.652 1.00 89.94 94 SER A CA 1
ATOM 714 C C . SER A 1 94 ? 8.965 18.842 -9.296 1.00 89.94 94 SER A C 1
ATOM 716 O O . SER A 1 94 ? 8.120 17.997 -9.003 1.00 89.94 94 SER A O 1
ATOM 718 N N . SER A 1 95 ? 8.731 19.784 -10.210 1.00 92.88 95 SER A N 1
ATOM 719 C CA . SER A 1 95 ? 7.477 19.827 -10.964 1.00 92.88 95 SER A CA 1
ATOM 720 C C . SER A 1 95 ? 7.240 18.519 -11.724 1.00 92.88 95 SER A C 1
ATOM 722 O O . SER A 1 95 ? 8.176 17.812 -12.101 1.00 92.88 95 SER A O 1
ATOM 724 N N . VAL A 1 96 ? 5.968 18.187 -11.949 1.00 95.06 96 VAL A N 1
ATOM 725 C CA . VAL A 1 96 ? 5.599 17.011 -12.742 1.00 95.06 96 VAL A CA 1
ATOM 726 C C . VAL A 1 96 ? 6.060 17.235 -14.189 1.00 95.06 96 VAL A C 1
ATOM 728 O O . VAL A 1 96 ? 5.612 18.208 -14.800 1.00 95.06 96 VAL A O 1
ATOM 731 N N . PRO A 1 97 ? 6.904 16.361 -14.768 1.00 96.06 97 PRO A N 1
ATOM 732 C CA . PRO A 1 97 ? 7.279 16.469 -16.173 1.00 96.06 97 PRO A CA 1
ATOM 733 C C . PRO A 1 97 ? 6.073 16.313 -17.110 1.00 96.06 97 PRO A C 1
ATOM 735 O O . PRO A 1 97 ? 5.043 15.737 -16.739 1.00 96.06 97 PRO A O 1
ATOM 738 N N . GLU A 1 98 ? 6.222 16.758 -18.358 1.00 96.12 98 GLU A N 1
ATOM 739 C CA . GLU A 1 98 ? 5.280 16.438 -19.437 1.00 96.12 98 GLU A CA 1
ATOM 740 C C . GLU A 1 98 ? 5.164 14.914 -19.652 1.00 96.12 98 GLU A C 1
ATOM 742 O O . GLU A 1 98 ? 6.045 14.162 -19.221 1.00 96.12 98 GLU A O 1
ATOM 747 N N . PRO A 1 99 ? 4.085 14.418 -20.288 1.00 94.50 99 PRO A N 1
ATOM 748 C CA . PRO A 1 99 ? 3.957 13.003 -20.623 1.00 94.50 99 PRO A CA 1
ATOM 749 C C . PRO A 1 99 ? 5.182 12.466 -21.379 1.00 94.50 99 PRO A C 1
ATOM 751 O O . PRO A 1 99 ? 5.677 13.099 -22.310 1.00 94.50 99 PRO A O 1
ATOM 754 N N . GLN A 1 100 ? 5.645 11.278 -20.990 1.00 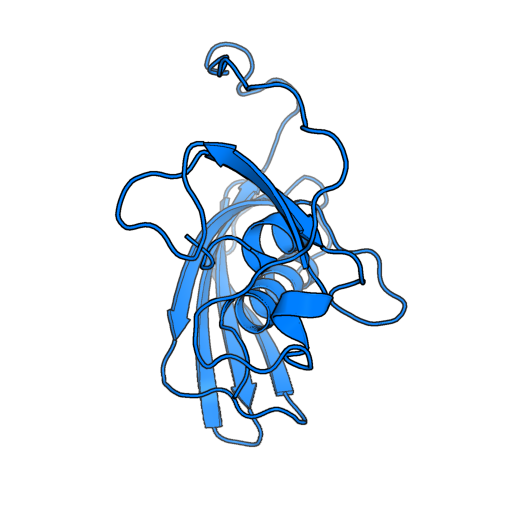92.56 100 GLN A N 1
ATOM 755 C CA . GLN A 1 100 ? 6.822 10.614 -21.558 1.00 92.56 100 GLN A CA 1
ATOM 756 C C . GLN A 1 100 ? 6.435 9.278 -22.195 1.00 92.56 100 GLN A C 1
ATOM 758 O O . GLN A 1 100 ? 5.467 8.630 -21.774 1.00 92.56 100 GLN A O 1
ATOM 763 N N . ASP A 1 101 ? 7.232 8.822 -23.159 1.00 89.69 101 ASP A N 1
ATOM 764 C CA . ASP A 1 101 ? 7.135 7.453 -23.656 1.00 89.69 101 ASP A CA 1
ATOM 765 C C . ASP A 1 101 ? 7.410 6.459 -22.524 1.00 89.69 101 ASP A C 1
ATOM 767 O O . ASP A 1 101 ? 8.412 6.553 -21.812 1.00 89.69 101 ASP A O 1
ATOM 771 N N . GLN A 1 102 ? 6.512 5.489 -22.357 1.00 87.69 102 GLN A N 1
ATOM 772 C CA . GLN A 1 102 ? 6.607 4.517 -21.273 1.00 87.69 102 GLN A CA 1
ATOM 773 C C . GLN A 1 102 ? 7.613 3.425 -21.645 1.00 87.69 102 GLN A C 1
ATOM 775 O O . GLN A 1 102 ? 7.377 2.624 -22.551 1.00 87.69 102 GLN A O 1
ATOM 780 N N . LYS A 1 103 ? 8.744 3.402 -20.937 1.00 82.19 103 LYS A N 1
ATOM 781 C CA . LYS A 1 103 ? 9.802 2.397 -21.085 1.00 82.19 103 LYS A CA 1
ATOM 782 C C . LYS A 1 103 ? 9.823 1.501 -19.852 1.00 82.19 103 LYS A C 1
ATOM 784 O O . LYS A 1 103 ? 9.748 1.997 -18.735 1.00 82.19 103 LYS A O 1
ATOM 789 N N . TYR A 1 104 ? 9.950 0.194 -20.058 1.00 82.56 104 TYR A N 1
ATOM 790 C CA . TYR A 1 104 ? 10.028 -0.801 -18.984 1.00 82.56 104 TYR A CA 1
ATOM 791 C C . TYR A 1 104 ? 11.423 -1.432 -18.916 1.00 82.56 104 TYR A C 1
ATOM 793 O O . TYR A 1 104 ? 12.270 -1.188 -19.783 1.00 82.56 104 TYR A O 1
ATOM 801 N N . PHE A 1 105 ? 11.660 -2.261 -17.898 1.00 77.00 105 PHE A N 1
ATOM 802 C CA . PHE A 1 105 ? 12.900 -3.026 -17.778 1.00 77.00 105 PHE A CA 1
ATOM 803 C C . PHE A 1 105 ? 13.172 -3.867 -19.040 1.00 77.00 105 PHE A C 1
ATOM 805 O O . PHE A 1 105 ? 12.232 -4.431 -19.616 1.00 77.00 105 PHE A O 1
ATOM 812 N N . PRO A 1 106 ? 14.441 -3.998 -19.469 1.00 77.44 106 PRO A N 1
ATOM 813 C CA . PRO A 1 106 ? 14.796 -4.871 -20.581 1.00 77.44 106 PRO A CA 1
ATOM 814 C C . PRO A 1 106 ? 14.295 -6.302 -20.342 1.00 77.44 106 PRO A C 1
ATOM 816 O O . PRO A 1 106 ? 14.469 -6.859 -19.261 1.00 77.44 106 PRO A O 1
ATOM 819 N N . GLY A 1 107 ? 13.662 -6.902 -21.352 1.00 76.88 107 GLY A N 1
ATOM 820 C CA . GLY A 1 107 ? 13.119 -8.264 -21.265 1.00 76.88 107 GLY A CA 1
ATOM 821 C C . GLY A 1 107 ? 11.710 -8.372 -20.667 1.00 76.88 107 GLY A C 1
ATOM 822 O O . GLY A 1 107 ? 11.137 -9.460 -20.684 1.00 76.88 107 GLY A O 1
ATOM 823 N N . ILE A 1 108 ? 11.113 -7.269 -20.202 1.00 79.38 108 ILE A N 1
ATOM 824 C CA . ILE A 1 108 ? 9.692 -7.229 -19.845 1.00 79.38 108 ILE A CA 1
ATOM 825 C C . ILE A 1 108 ? 8.855 -6.940 -21.092 1.00 79.38 108 ILE A C 1
ATOM 827 O O . ILE A 1 108 ? 9.129 -6.008 -21.848 1.00 79.38 108 ILE A O 1
ATOM 831 N N . SER A 1 109 ? 7.817 -7.752 -21.303 1.00 79.19 109 SER A N 1
ATOM 832 C CA . SER A 1 109 ? 6.869 -7.537 -22.397 1.00 79.19 109 SER A CA 1
ATOM 833 C C . SER A 1 109 ? 6.152 -6.187 -22.238 1.00 79.19 109 SER A C 1
ATOM 835 O O . SER A 1 109 ? 5.702 -5.876 -21.131 1.00 79.19 109 SER A O 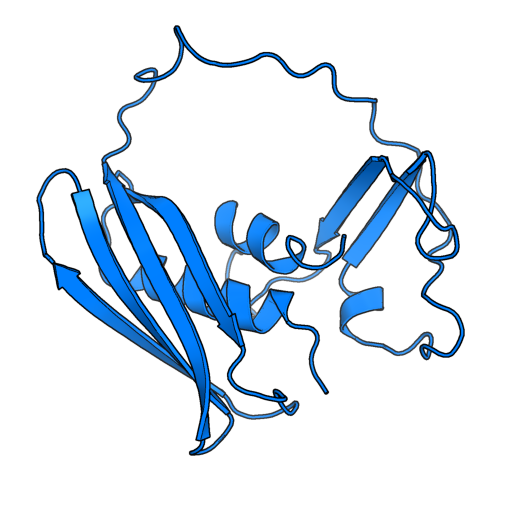1
ATOM 837 N N . PRO A 1 110 ? 5.941 -5.428 -23.329 1.00 74.06 110 PRO A N 1
ATOM 838 C CA . PRO A 1 110 ? 5.064 -4.256 -23.328 1.00 74.06 110 PRO A CA 1
ATOM 839 C C . PRO A 1 110 ? 3.638 -4.551 -22.835 1.00 74.06 110 PRO A C 1
ATOM 841 O O . PRO A 1 110 ? 2.957 -3.653 -22.349 1.00 74.06 110 PRO A O 1
ATOM 844 N N . ASP A 1 111 ? 3.192 -5.809 -22.911 1.00 79.06 111 ASP A N 1
ATOM 845 C CA . ASP A 1 111 ? 1.879 -6.256 -22.431 1.00 79.06 111 ASP A CA 1
ATOM 846 C C . ASP A 1 111 ? 1.836 -6.563 -20.930 1.00 79.06 111 ASP A C 1
ATOM 848 O O . ASP A 1 111 ? 0.826 -7.052 -20.415 1.00 79.06 111 ASP A O 1
ATOM 852 N N . TRP A 1 112 ? 2.911 -6.282 -20.193 1.00 83.62 112 TRP A N 1
ATOM 853 C CA . TRP A 1 112 ? 2.918 -6.451 -18.750 1.00 83.62 112 TRP A CA 1
ATOM 854 C C . TRP A 1 112 ? 1.868 -5.548 -18.093 1.00 83.62 112 TRP A C 1
ATOM 856 O O . TRP A 1 112 ? 1.989 -4.322 -18.062 1.00 83.62 112 TRP A O 1
ATOM 866 N N . GLY A 1 113 ? 0.818 -6.175 -17.553 1.00 86.88 113 GLY A N 1
ATOM 867 C CA . GLY A 1 113 ? -0.369 -5.472 -17.067 1.00 86.88 113 GLY A CA 1
ATOM 868 C C . GLY A 1 113 ? -0.072 -4.390 -16.027 1.00 86.88 113 GLY A C 1
ATOM 869 O O . GLY A 1 113 ? -0.636 -3.305 -16.121 1.00 86.88 113 GLY A O 1
ATOM 870 N N . TYR A 1 114 ? 0.849 -4.646 -15.089 1.00 89.44 114 TYR A N 1
ATOM 871 C CA . TYR A 1 114 ? 1.246 -3.649 -14.090 1.00 89.44 114 TYR A CA 1
ATOM 872 C C . TYR A 1 114 ? 1.939 -2.444 -14.737 1.00 89.44 114 TYR A C 1
ATOM 874 O O . TYR A 1 114 ? 1.502 -1.316 -14.541 1.00 89.44 114 TYR A O 1
ATOM 882 N N . GLY A 1 115 ? 2.942 -2.677 -15.591 1.00 86.88 115 GLY A N 1
ATOM 883 C CA . GLY A 1 115 ? 3.642 -1.602 -16.296 1.00 86.88 115 GLY A CA 1
ATOM 884 C C . GLY A 1 115 ? 2.700 -0.700 -17.099 1.00 86.88 115 GLY A C 1
ATOM 885 O O . GLY A 1 115 ? 2.866 0.515 -17.097 1.00 86.88 115 GLY A O 1
ATOM 886 N N . ARG A 1 116 ? 1.668 -1.262 -17.741 1.00 89.31 116 ARG A N 1
ATOM 887 C CA . ARG A 1 116 ? 0.653 -0.490 -18.486 1.00 89.31 116 ARG A CA 1
ATOM 888 C C . ARG A 1 116 ? -0.351 0.244 -17.596 1.00 89.31 116 ARG A C 1
ATOM 890 O O . ARG A 1 116 ? -0.910 1.264 -18.009 1.00 89.31 116 ARG A O 1
ATOM 897 N N . ALA A 1 117 ? -0.611 -0.299 -16.411 1.00 93.00 117 ALA A N 1
ATOM 898 C CA . ALA A 1 117 ? -1.533 0.258 -15.431 1.00 93.00 117 ALA A CA 1
ATOM 899 C C . ALA A 1 117 ? -0.948 1.463 -14.684 1.00 93.00 117 ALA A C 1
ATOM 901 O O . ALA A 1 117 ? -1.710 2.194 -14.055 1.00 93.00 117 ALA A O 1
ATOM 902 N N . ILE A 1 118 ? 0.364 1.690 -14.767 1.00 93.75 118 ILE A N 1
ATOM 903 C CA . ILE A 1 118 ? 1.055 2.797 -14.111 1.00 93.75 118 ILE A CA 1
ATOM 904 C C . ILE A 1 118 ? 1.649 3.738 -15.160 1.00 93.75 118 ILE A C 1
ATOM 906 O O . ILE A 1 118 ? 2.180 3.309 -16.180 1.00 93.75 118 ILE A O 1
ATOM 910 N N . GLU A 1 119 ? 1.535 5.038 -14.922 1.00 93.88 119 GLU A N 1
ATOM 911 C CA . GLU A 1 119 ? 2.261 6.059 -15.667 1.00 93.88 119 GLU A CA 1
ATOM 912 C C . GLU A 1 119 ? 3.481 6.516 -14.875 1.00 93.88 119 GLU A C 1
ATOM 914 O O . GLU A 1 119 ? 3.353 6.899 -13.711 1.00 93.88 119 GLU A O 1
ATOM 919 N N . TRP A 1 120 ? 4.630 6.512 -15.545 1.00 93.56 120 TRP A N 1
ATOM 920 C CA . TRP A 1 120 ? 5.919 6.937 -15.017 1.00 93.56 120 TRP A CA 1
ATOM 921 C C . TRP A 1 120 ? 6.370 8.205 -15.736 1.00 93.56 120 TRP A C 1
ATOM 923 O O . TRP A 1 120 ? 6.310 8.276 -16.970 1.00 93.56 120 TRP A O 1
ATOM 933 N N . ARG A 1 121 ? 6.827 9.199 -14.971 1.00 94.88 121 ARG A N 1
ATOM 934 C CA . ARG A 1 121 ? 7.460 10.415 -15.497 1.00 94.88 121 ARG A CA 1
ATOM 935 C C . ARG A 1 121 ? 8.723 10.713 -14.700 1.00 94.88 121 ARG A C 1
ATOM 937 O O . ARG A 1 121 ? 8.645 11.187 -13.566 1.00 94.88 121 ARG A O 1
ATOM 944 N N . PHE A 1 122 ? 9.873 10.401 -15.284 1.00 94.19 122 PHE A N 1
ATOM 945 C CA . PHE A 1 122 ? 11.170 10.569 -14.635 1.00 94.19 122 PHE A CA 1
ATOM 946 C C . PHE A 1 122 ? 11.616 12.029 -14.704 1.00 94.19 122 PHE A C 1
ATOM 948 O O . PHE A 1 122 ? 11.537 12.659 -15.761 1.00 94.19 122 PHE A O 1
ATOM 955 N N . VAL A 1 123 ? 12.066 12.555 -13.568 1.00 95.25 123 VAL A N 1
ATOM 956 C CA . VAL A 1 123 ? 12.772 13.838 -13.454 1.00 95.25 123 VAL A CA 1
ATOM 957 C C . VAL A 1 123 ? 14.275 13.599 -13.610 1.00 95.25 123 VAL A C 1
ATOM 959 O O . VAL A 1 123 ? 14.951 14.340 -14.320 1.00 95.25 123 VAL A O 1
ATOM 962 N N . SER A 1 124 ? 14.783 12.540 -12.977 1.00 93.81 124 SER A N 1
ATOM 963 C CA . SER A 1 124 ? 16.176 12.097 -13.027 1.00 93.81 124 SER A CA 1
ATOM 964 C C . SER A 1 124 ? 16.245 10.563 -12.944 1.00 93.81 124 SER A C 1
ATOM 966 O O . SER A 1 124 ? 15.339 9.924 -12.401 1.00 93.81 124 SER A O 1
ATOM 968 N N . GLY A 1 125 ? 17.306 9.968 -13.497 1.00 92.75 125 GLY A N 1
ATOM 969 C CA . GLY A 1 125 ? 17.466 8.511 -13.578 1.00 92.75 125 GLY A CA 1
ATOM 970 C C . GLY A 1 125 ? 16.418 7.830 -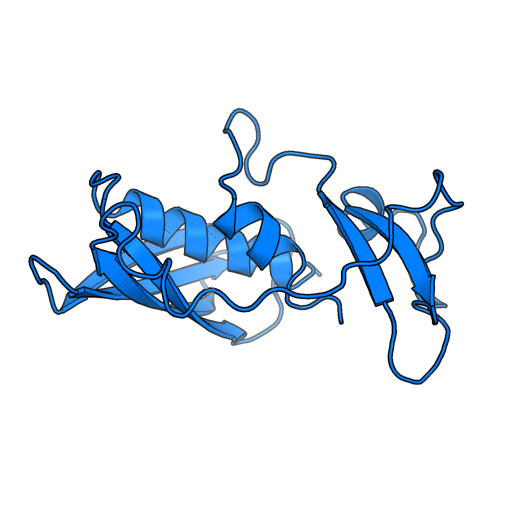14.470 1.00 92.75 125 GLY A C 1
ATOM 971 O O . GLY A 1 125 ? 15.780 8.463 -15.314 1.00 92.75 125 GLY A O 1
ATOM 972 N N . GLY A 1 126 ? 16.224 6.523 -14.280 1.00 89.62 126 GLY A N 1
ATOM 973 C CA . GLY A 1 126 ? 15.248 5.749 -15.048 1.00 89.62 126 GLY A CA 1
ATOM 974 C C . GLY A 1 126 ? 15.249 4.258 -14.717 1.00 89.62 126 GLY A C 1
ATOM 975 O O . GLY A 1 126 ? 16.208 3.736 -14.165 1.00 89.62 126 GLY A O 1
ATOM 976 N N . LEU A 1 127 ? 14.200 3.538 -15.136 1.00 84.50 127 LEU A N 1
ATOM 977 C CA . LEU A 1 127 ? 14.070 2.080 -14.921 1.00 84.50 127 LEU A CA 1
ATOM 978 C C . LEU A 1 127 ? 15.194 1.245 -15.559 1.00 84.50 127 LEU A C 1
ATOM 980 O O . LEU A 1 127 ? 15.354 0.072 -15.240 1.00 84.50 127 LEU A O 1
ATOM 984 N N . GLN A 1 128 ? 15.935 1.807 -16.512 1.00 84.81 128 GLN A N 1
ATOM 985 C CA . GLN A 1 128 ? 17.023 1.118 -17.214 1.00 84.81 128 GLN A CA 1
ATOM 986 C C . GLN A 1 128 ? 18.410 1.579 -16.745 1.00 84.81 128 GLN A C 1
ATOM 988 O O . GLN A 1 128 ? 19.418 1.140 -17.296 1.00 84.81 128 GLN A O 1
ATOM 993 N N . GLU A 1 129 ? 18.464 2.460 -15.748 1.00 88.56 129 GLU A N 1
ATOM 994 C CA . GLU A 1 129 ? 19.685 3.071 -15.234 1.00 88.56 129 GLU A CA 1
ATOM 995 C C . GLU A 1 129 ? 19.936 2.598 -13.800 1.00 88.56 129 GLU A C 1
ATOM 997 O O . GLU A 1 129 ? 19.012 2.450 -13.005 1.00 88.56 129 GLU A O 1
ATOM 1002 N N . LEU A 1 130 ? 21.199 2.340 -13.459 1.00 89.38 130 LEU A N 1
ATOM 1003 C CA . LEU A 1 130 ? 21.577 2.015 -12.086 1.00 89.38 130 LEU A CA 1
ATOM 1004 C C . LEU A 1 130 ? 21.746 3.305 -11.282 1.00 89.38 130 LEU A C 1
ATOM 1006 O O . LEU A 1 130 ? 22.490 4.191 -11.700 1.00 89.38 130 LEU A O 1
ATOM 1010 N N . GLY A 1 131 ? 21.145 3.368 -10.096 1.00 91.56 131 GLY A N 1
ATOM 1011 C CA . GLY A 1 131 ? 21.322 4.480 -9.162 1.00 91.56 131 GLY A CA 1
ATOM 1012 C C . GLY A 1 131 ? 20.001 5.026 -8.635 1.00 91.56 131 GLY A C 1
ATOM 1013 O O . GLY A 1 131 ? 18.964 4.380 -8.743 1.00 91.56 131 GLY A O 1
ATOM 1014 N N . ALA A 1 132 ? 20.066 6.209 -8.026 1.00 92.88 132 ALA A N 1
ATOM 1015 C CA . ALA A 1 132 ? 18.881 6.915 -7.556 1.00 92.88 132 ALA A CA 1
ATOM 1016 C C . ALA A 1 132 ? 18.054 7.443 -8.738 1.00 92.88 132 ALA A C 1
ATOM 1018 O O . ALA A 1 132 ? 18.611 7.822 -9.770 1.00 92.88 132 ALA A O 1
ATOM 1019 N N . ALA A 1 133 ? 16.737 7.504 -8.556 1.00 92.75 133 ALA A N 1
ATOM 1020 C CA . ALA A 1 133 ? 15.814 8.079 -9.520 1.00 92.75 133 ALA A CA 1
ATOM 1021 C C . ALA A 1 133 ? 14.763 8.931 -8.805 1.00 92.75 133 ALA A C 1
ATOM 1023 O O . ALA A 1 133 ? 14.227 8.526 -7.772 1.00 92.75 133 ALA A O 1
ATOM 1024 N N . ASP A 1 134 ? 14.434 10.069 -9.410 1.00 93.69 134 ASP A N 1
ATOM 1025 C CA . ASP A 1 134 ? 13.304 10.900 -9.013 1.00 93.69 134 ASP A CA 1
ATOM 1026 C C . ASP A 1 134 ? 12.192 10.719 -10.042 1.00 93.69 134 ASP A C 1
ATOM 1028 O O . ASP A 1 134 ? 12.364 11.008 -11.232 1.00 93.69 134 ASP A O 1
ATOM 1032 N N . VAL A 1 135 ? 11.035 10.226 -9.601 1.00 93.94 135 VAL A N 1
ATOM 1033 C CA . VAL A 1 135 ? 9.953 9.840 -10.508 1.00 93.94 135 VAL A CA 1
ATOM 1034 C C . VAL A 1 135 ? 8.584 10.215 -9.963 1.00 93.94 135 VAL A C 1
ATOM 1036 O O . VAL A 1 135 ? 8.253 9.987 -8.801 1.00 93.94 135 VAL A O 1
ATOM 1039 N N . TRP A 1 136 ? 7.754 10.754 -10.850 1.00 94.56 136 TRP A N 1
ATOM 1040 C CA . TRP A 1 136 ? 6.324 10.891 -10.627 1.00 94.56 136 TRP A CA 1
ATOM 1041 C C . TRP A 1 136 ? 5.607 9.640 -11.119 1.00 94.56 136 TRP A C 1
ATOM 1043 O O . TRP A 1 136 ? 5.790 9.214 -12.262 1.00 94.56 136 TRP A O 1
ATOM 1053 N N . VAL A 1 137 ? 4.764 9.074 -10.257 1.00 94.44 137 VAL A N 1
ATOM 1054 C CA . VAL A 1 137 ? 4.072 7.811 -10.517 1.00 94.44 137 VAL A CA 1
ATOM 1055 C C . VAL A 1 137 ? 2.569 7.989 -10.354 1.00 94.44 137 VAL A C 1
ATOM 1057 O O . VAL A 1 137 ? 2.104 8.567 -9.370 1.00 94.44 137 VAL A O 1
ATOM 1060 N N . ARG A 1 138 ? 1.789 7.482 -11.313 1.00 94.50 138 ARG A N 1
ATOM 1061 C CA . ARG A 1 138 ? 0.323 7.554 -11.276 1.00 94.50 138 ARG A CA 1
ATOM 1062 C C . ARG A 1 138 ? -0.329 6.232 -11.692 1.00 94.50 138 ARG A C 1
ATOM 1064 O O . ARG A 1 138 ? -0.261 5.878 -12.870 1.00 94.50 138 ARG A O 1
ATOM 1071 N N . PRO A 1 139 ? -1.041 5.537 -10.785 1.00 95.75 139 PRO A N 1
ATOM 1072 C CA . PRO A 1 139 ? -1.965 4.475 -11.173 1.00 95.75 139 PRO A CA 1
ATOM 1073 C C . PRO A 1 139 ? -3.061 5.009 -12.108 1.00 95.75 139 PRO A C 1
ATOM 1075 O O . PRO A 1 139 ? -3.687 6.031 -11.826 1.00 95.75 139 PRO A O 1
ATOM 1078 N N . ARG A 1 140 ? -3.280 4.331 -13.237 1.00 95.06 140 ARG A N 1
ATOM 1079 C CA . ARG A 1 140 ? -4.200 4.739 -14.319 1.00 95.06 140 ARG A CA 1
ATOM 1080 C C . ARG A 1 140 ? -5.562 4.051 -14.246 1.00 95.06 140 ARG A C 1
ATOM 1082 O O . ARG A 1 140 ? -6.497 4.475 -14.917 1.00 95.06 140 ARG A O 1
ATOM 1089 N N . ILE A 1 141 ? -5.654 2.979 -13.466 1.00 95.56 141 ILE A N 1
ATOM 1090 C CA . ILE A 1 141 ? -6.857 2.168 -13.267 1.00 95.56 141 ILE A CA 1
ATOM 1091 C C . ILE A 1 141 ? -7.104 1.981 -11.766 1.00 95.56 141 ILE A C 1
ATOM 1093 O O . ILE A 1 141 ? -6.147 2.057 -10.988 1.00 95.56 141 ILE A O 1
ATOM 1097 N N . PRO A 1 142 ? -8.357 1.746 -11.342 1.00 96.69 142 PRO A N 1
ATOM 1098 C CA . PRO A 1 142 ? -8.641 1.471 -9.942 1.00 96.69 142 PRO A CA 1
ATOM 1099 C C . PRO A 1 142 ? -8.044 0.126 -9.506 1.00 96.69 142 PRO A C 1
ATOM 1101 O O . PRO A 1 142 ? -7.933 -0.803 -10.308 1.00 96.69 142 PRO A O 1
ATOM 1104 N N . LEU A 1 143 ? -7.699 0.014 -8.219 1.00 96.88 143 LEU A N 1
ATOM 1105 C CA . LEU A 1 143 ? -7.212 -1.229 -7.611 1.00 96.88 143 LEU A CA 1
ATOM 1106 C C . LEU A 1 143 ? -8.248 -2.358 -7.708 1.00 96.88 143 LEU A C 1
ATOM 1108 O O . LEU A 1 143 ? -7.906 -3.497 -8.018 1.00 96.88 143 LEU A O 1
ATOM 1112 N N . VAL A 1 144 ? -9.512 -2.025 -7.439 1.00 97.19 144 VAL A N 1
ATOM 1113 C CA . VAL A 1 144 ? -10.668 -2.915 -7.572 1.00 97.19 144 VAL A CA 1
ATOM 1114 C C . VAL A 1 144 ? -11.656 -2.260 -8.529 1.00 97.19 144 VAL A C 1
ATOM 1116 O O . VAL A 1 144 ? -11.994 -1.087 -8.385 1.00 97.19 144 VAL A O 1
ATOM 1119 N N . ALA A 1 145 ? -12.105 -3.002 -9.540 1.00 96.94 145 ALA A N 1
ATOM 1120 C CA . ALA A 1 145 ? -13.041 -2.479 -10.526 1.00 96.94 145 ALA A CA 1
ATOM 1121 C C . ALA A 1 145 ? -14.354 -2.036 -9.859 1.00 96.94 145 ALA A C 1
ATOM 1123 O O . ALA A 1 145 ? -14.964 -2.806 -9.121 1.00 96.94 145 ALA A O 1
ATOM 1124 N N . GLY A 1 146 ? -14.794 -0.810 -10.153 1.00 97.56 146 GLY A N 1
ATOM 1125 C CA . GLY A 1 146 ? -16.018 -0.234 -9.587 1.00 97.56 146 GLY A CA 1
ATOM 1126 C C . GLY A 1 146 ? -15.853 0.407 -8.206 1.00 97.56 146 GLY A C 1
ATOM 1127 O O . GLY A 1 146 ? -16.841 0.889 -7.663 1.00 97.56 146 GLY A O 1
ATOM 1128 N N . GLU A 1 147 ? -14.637 0.448 -7.657 1.00 97.06 147 GLU A N 1
ATOM 1129 C CA . GLU A 1 147 ? -14.353 1.082 -6.370 1.00 97.06 147 GLU A CA 1
ATOM 1130 C C . GLU A 1 147 ? -13.359 2.236 -6.510 1.00 97.06 147 GLU A C 1
ATOM 1132 O O . GLU A 1 147 ? -12.403 2.178 -7.292 1.00 97.06 147 GLU A O 1
ATOM 1137 N N . ASP A 1 148 ? -13.548 3.269 -5.691 1.00 95.75 148 ASP A N 1
ATOM 1138 C CA . ASP A 1 148 ? -12.561 4.329 -5.548 1.00 95.75 148 ASP A CA 1
ATOM 1139 C C . ASP A 1 148 ? -11.312 3.804 -4.837 1.00 95.75 148 ASP A C 1
ATOM 1141 O O . ASP A 1 148 ? -11.366 3.199 -3.768 1.00 95.75 148 ASP A O 1
ATOM 1145 N N . THR A 1 149 ? -10.148 4.062 -5.431 1.00 97.56 149 THR A N 1
ATOM 1146 C CA . THR A 1 149 ? -8.860 3.707 -4.823 1.00 97.56 149 THR A CA 1
ATOM 1147 C C 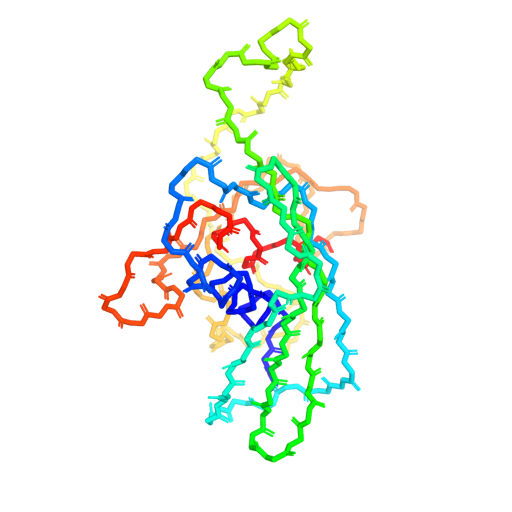. THR A 1 149 ? -8.420 4.815 -3.874 1.00 97.56 149 THR A C 1
ATOM 1149 O O . THR A 1 149 ? -8.170 5.939 -4.325 1.00 97.56 149 THR A O 1
ATOM 1152 N N . SER A 1 150 ? -8.310 4.503 -2.580 1.00 95.94 150 SER A N 1
ATOM 1153 C CA . SER A 1 150 ? -7.939 5.475 -1.545 1.00 95.94 150 SER A CA 1
ATOM 1154 C C . SER A 1 150 ? -6.497 5.990 -1.721 1.00 95.94 150 SER A C 1
ATOM 1156 O O . SER A 1 150 ? -5.681 5.344 -2.389 1.00 95.94 150 SER A O 1
ATOM 1158 N N . PRO A 1 151 ? -6.131 7.145 -1.131 1.00 95.38 151 PRO A N 1
ATOM 1159 C CA . PRO A 1 151 ? -4.769 7.671 -1.223 1.00 95.38 151 PRO A CA 1
ATOM 1160 C C . PRO A 1 151 ? -3.688 6.685 -0.758 1.00 95.38 151 PRO A C 1
ATOM 1162 O O . PRO A 1 151 ? -2.681 6.524 -1.446 1.00 95.38 151 PRO A O 1
ATOM 1165 N N . ILE A 1 152 ? -3.906 5.978 0.359 1.00 96.12 152 ILE A N 1
ATOM 1166 C CA . ILE A 1 152 ? -2.938 4.988 0.855 1.00 96.12 152 ILE A CA 1
ATOM 1167 C C . ILE A 1 152 ? -2.868 3.767 -0.065 1.00 96.12 152 ILE A C 1
ATOM 1169 O O . ILE A 1 152 ? -1.774 3.280 -0.331 1.00 96.12 152 ILE A O 1
ATOM 1173 N N . GLN A 1 153 ? -3.993 3.316 -0.634 1.00 97.69 153 GLN A N 1
ATOM 1174 C CA . GLN A 1 153 ? -3.976 2.250 -1.638 1.00 97.69 153 GLN A CA 1
ATOM 1175 C C . GLN A 1 153 ? -3.154 2.668 -2.864 1.00 97.69 153 GLN A C 1
ATOM 1177 O O . GLN A 1 153 ? -2.291 1.909 -3.292 1.00 97.69 153 GLN A O 1
ATOM 1182 N N . ARG A 1 154 ? -3.349 3.886 -3.397 1.00 97.12 154 ARG A N 1
ATOM 1183 C CA . ARG A 1 154 ? -2.568 4.402 -4.542 1.00 97.12 154 ARG A CA 1
ATOM 1184 C C . ARG A 1 154 ? -1.071 4.438 -4.258 1.00 97.12 154 ARG A C 1
ATOM 1186 O O . ARG A 1 154 ? -0.294 4.077 -5.134 1.00 97.12 154 ARG A O 1
ATOM 1193 N N . PHE A 1 155 ? -0.687 4.853 -3.052 1.00 96.50 155 PHE A N 1
ATOM 1194 C CA . PHE A 1 155 ? 0.706 4.848 -2.617 1.00 96.50 155 PHE A CA 1
ATOM 1195 C C . PHE A 1 155 ? 1.271 3.423 -2.556 1.00 96.50 155 PHE A C 1
ATOM 1197 O O . PHE A 1 155 ? 2.301 3.140 -3.161 1.00 96.50 155 PHE A O 1
ATOM 1204 N N . VAL A 1 156 ? 0.570 2.500 -1.892 1.00 97.75 156 VAL A N 1
ATOM 1205 C CA . VAL A 1 156 ? 1.039 1.116 -1.715 1.00 97.75 156 VAL A CA 1
ATOM 1206 C C . VAL A 1 156 ? 1.128 0.357 -3.045 1.00 97.75 156 VAL A C 1
ATOM 1208 O O . VAL A 1 156 ? 2.019 -0.474 -3.186 1.00 97.75 156 VAL A O 1
ATOM 1211 N N . ILE A 1 157 ? 0.282 0.670 -4.040 1.00 97.38 157 ILE A N 1
ATOM 1212 C CA . ILE A 1 157 ? 0.362 0.071 -5.389 1.00 97.38 157 ILE A CA 1
ATOM 1213 C C . ILE A 1 157 ? 1.759 0.220 -5.998 1.00 97.38 157 ILE A C 1
ATOM 1215 O O . ILE A 1 157 ? 2.165 -0.664 -6.744 1.00 97.38 157 ILE A O 1
ATOM 1219 N N . VAL A 1 158 ? 2.455 1.326 -5.713 1.00 95.44 158 VAL A N 1
ATOM 1220 C CA . VAL A 1 158 ? 3.710 1.700 -6.382 1.00 95.44 158 VAL A CA 1
ATOM 1221 C C . VAL A 1 158 ? 4.924 1.705 -5.453 1.00 95.44 158 VAL A C 1
ATOM 1223 O O . VAL A 1 158 ? 6.046 1.875 -5.920 1.00 95.44 158 VAL A O 1
ATOM 1226 N N . ALA A 1 159 ? 4.723 1.508 -4.148 1.00 93.75 159 ALA A N 1
ATOM 1227 C CA . ALA A 1 159 ? 5.770 1.639 -3.135 1.00 93.75 159 ALA A CA 1
ATOM 1228 C C . ALA A 1 159 ? 6.917 0.620 -3.279 1.00 93.75 159 ALA A C 1
ATOM 1230 O O . ALA A 1 159 ? 8.017 0.879 -2.803 1.00 93.75 159 ALA A O 1
ATOM 1231 N N . ASP A 1 160 ? 6.677 -0.521 -3.932 1.00 90.56 160 ASP A N 1
ATOM 1232 C CA . ASP A 1 160 ? 7.674 -1.565 -4.206 1.00 90.56 160 ASP A CA 1
ATOM 1233 C C . ASP A 1 160 ? 8.273 -1.479 -5.621 1.00 90.56 160 ASP A C 1
ATOM 1235 O O . ASP A 1 160 ? 8.867 -2.440 -6.098 1.00 90.56 160 ASP A O 1
ATOM 1239 N N . SER A 1 161 ? 8.099 -0.346 -6.309 1.00 85.81 161 SER A N 1
ATOM 1240 C CA . SER A 1 161 ? 8.576 -0.134 -7.687 1.00 85.81 161 SER A CA 1
ATOM 1241 C C . SER A 1 161 ? 9.836 0.734 -7.791 1.00 85.81 161 SER A C 1
ATOM 1243 O O . SER A 1 161 ? 10.056 1.351 -8.834 1.00 85.81 161 SER A O 1
ATOM 1245 N N . ALA A 1 162 ? 10.605 0.824 -6.704 1.00 65.19 162 ALA A N 1
ATOM 1246 C CA . ALA A 1 162 ? 11.847 1.593 -6.608 1.00 65.19 162 ALA A CA 1
ATOM 1247 C C . ALA A 1 162 ? 13.082 0.738 -6.919 1.00 65.19 162 ALA A C 1
ATOM 1249 O O . ALA A 1 162 ? 13.075 -0.464 -6.562 1.00 65.19 162 ALA A O 1
#